Protein 6ONT (pdb70)

Foldseek 3Di:
DFEEEEEAQPVVVQVVLCVVQVVPVYHYDYHNFLVSVLVCVVVDDGQEYEAEQDGPPAGRLRSLLVCVVVVNQRAYEYEYQPPDPVVQVVSVVSRHPGYAHPVGDSVVVNVVSVVSSVVVD

Sequence (121 aa):
NPKVLVADDDKKIAQFIKTKFEENGIDTTVAFDGKEALFLINTNNYDVIVIDWMMPYLDGISLLKILRKQNINTPVIILSALDSTENKIEGLKSGSDDYLTKPFSIDELIIRVNILYKRTK

B-factor: mean 50.26, std 18.3, range [26.12, 122.3]

Nearest PDB structures (foldseek):
  6ont-assembly1_A-2  TM=1.008E+00  e=5.244E-25  Francisella tularensis subsp. novicida U112
  3nnn-assembly1_B  TM=9.725E-01  e=4.311E-14  Thermotoga maritima
  2pl1-assembly1_A  TM=9.617E-01  e=1.128E-12  Escherichia coli
  1ys6-assembly1_B  TM=9.331E-01  e=1.901E-12  Mycobacterium tuberculosis
  6ifh-assembly1_A  TM=9.213E-01  e=7.851E-11  Paenisporosarcina sp. TG-14

Secondary structure (DSSP, 8-state):
--EEEEE-S-HHHHHHHHHHHHHTT-EEEEESSHHHHHHHHHHS--SEEEEES--SSS-HHHHHHHHHHTT----EEEEES--SHHHHHHHHHTT-SEEEESSPPHHHHHHHHHHHHHHT-

Structure (mmCIF, N/CA/C/O backbone):
data_6ONT
#
_entry.id   6ONT
#
_cell.length_a   128.726
_cell.length_b   128.726
_cell.length_c   128.726
_cell.angle_alpha   90.00
_cell.angle_beta   90.00
_cell.angle_gamma   90.00
#
_symmetry.space_group_name_H-M   'I 41 3 2'
#
loop_
_entity.id
_entity.type
_entity.pdbx_description
1 polymer 'Two-component response regulator 1452 receiver'
2 non-polymer 'CALCIUM ION'
3 non-polymer 'SODIUM ION'
4 non-polymer 'CHLORIDE ION'
5 water water
#
loop_
_atom_site.group_PDB
_atom_site.id
_atom_site.type_symbol
_atom_site.label_atom_id
_atom_site.label_alt_id
_atom_site.label_comp_id
_atom_site.label_asym_id
_atom_site.label_entity_id
_atom_site.label_seq_id
_atom_site.pdbx_PDB_ins_code
_atom_site.Cartn_x
_atom_site.Cartn_y
_atom_site.Cartn_z
_atom_site.occupancy
_atom_site.B_iso_or_equiv
_atom_site.auth_seq_id
_atom_site.auth_comp_id
_atom_site.auth_asym_id
_atom_site.auth_atom_id
_atom_site.pdbx_PDB_model_num
ATOM 1 N N . ASN A 1 7 ? -1.360 -12.437 -7.516 1.00 66.33 4 ASN A N 1
ATOM 2 C CA . ASN A 1 7 ? -0.108 -11.752 -7.202 1.00 60.04 4 ASN A CA 1
ATOM 3 C C . ASN A 1 7 ? 1.024 -12.740 -6.953 1.00 49.05 4 ASN A C 1
ATOM 4 O O . ASN A 1 7 ? 0.830 -13.733 -6.253 1.00 52.83 4 ASN A O 1
ATOM 15 N N . PRO A 1 8 ? 2.207 -12.476 -7.514 1.00 53.50 5 PRO A N 1
ATOM 16 C CA . PRO A 1 8 ? 3.388 -13.241 -7.095 1.00 50.89 5 PRO A CA 1
ATOM 17 C C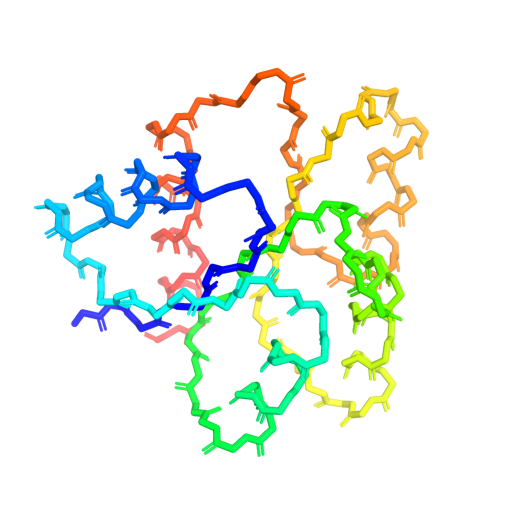 . PRO A 1 8 ? 3.630 -13.058 -5.601 1.00 47.91 5 PRO A C 1
ATOM 18 O O . PRO A 1 8 ? 3.436 -11.971 -5.054 1.00 50.63 5 PRO A O 1
ATOM 29 N N . LYS A 1 9 ? 4.044 -14.142 -4.941 1.00 40.51 6 LYS A N 1
ATOM 30 C CA . LYS A 1 9 ? 4.397 -14.126 -3.525 1.00 46.11 6 LYS A CA 1
ATOM 31 C C . LYS A 1 9 ? 5.909 -14.277 -3.409 1.00 52.05 6 LYS A C 1
ATOM 32 O O . LYS A 1 9 ? 6.472 -15.287 -3.850 1.00 40.38 6 LYS A O 1
ATOM 51 N N . VAL A 1 10 ? 6.560 -13.287 -2.806 1.00 36.53 7 VAL A N 1
ATOM 52 C CA . VAL A 1 10 ? 8.011 -13.187 -2.839 1.00 34.55 7 VAL A CA 1
ATOM 53 C C . VAL A 1 10 ? 8.550 -12.946 -1.439 1.00 40.38 7 VAL A C 1
ATOM 54 O O . VAL A 1 10 ? 7.966 -12.197 -0.646 1.00 38.51 7 VAL A O 1
ATOM 67 N N . LEU A 1 11 ? 9.687 -13.572 -1.155 1.00 32.13 8 LEU A N 1
ATOM 68 C CA . LEU A 1 11 ? 10.470 -13.313 0.040 1.00 30.54 8 LEU A CA 1
ATOM 69 C C . LEU A 1 11 ? 11.698 -12.492 -0.331 1.00 34.76 8 LEU A C 1
ATOM 70 O O . LEU A 1 11 ? 12.375 -12.778 -1.320 1.00 33.41 8 LEU A O 1
ATOM 86 N N . VAL A 1 12 ? 11.965 -11.460 0.457 1.00 31.96 9 VAL A N 1
ATOM 87 C CA . VAL A 1 12 ? 13.127 -10.597 0.288 1.00 30.78 9 VAL A CA 1
ATOM 88 C C . VAL A 1 12 ? 13.944 -10.685 1.564 1.00 30.77 9 VAL A C 1
ATOM 89 O O . VAL A 1 12 ? 13.451 -10.342 2.644 1.00 34.71 9 VAL A O 1
ATOM 102 N N . ALA A 1 13 ? 15.187 -11.145 1.446 1.00 31.56 10 ALA A N 1
ATOM 103 C CA . ALA A 1 13 ? 16.076 -11.284 2.596 1.00 31.74 10 ALA A CA 1
ATOM 104 C C . ALA A 1 13 ? 17.237 -10.303 2.477 1.00 31.66 10 ALA A C 1
ATOM 105 O O . ALA A 1 13 ? 18.075 -10.431 1.580 1.00 33.42 10 ALA A O 1
ATOM 112 N N . ASP A 1 14 ? 17.281 -9.325 3.379 1.00 31.03 11 ASP A N 1
ATOM 113 C CA . ASP A 1 14 ? 18.464 -8.495 3.554 1.00 35.81 11 ASP A CA 1
ATOM 114 C C 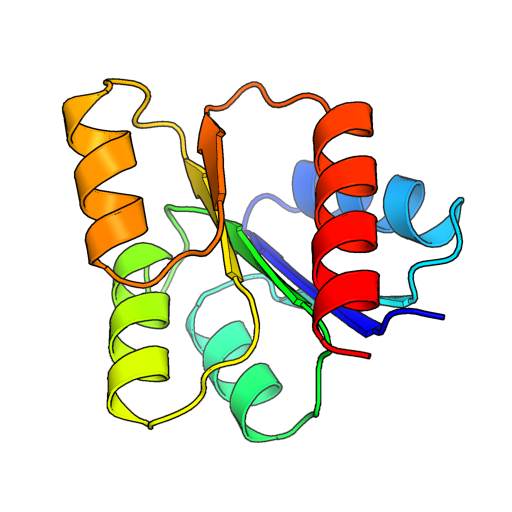. ASP A 1 14 ? 18.467 -7.936 4.969 1.00 41.02 11 ASP A C 1
ATOM 115 O O . ASP A 1 14 ? 17.411 -7.667 5.545 1.00 36.96 11 ASP A O 1
ATOM 124 N N . ASP A 1 15 ? 19.664 -7.734 5.519 1.00 36.69 12 ASP A N 1
ATOM 125 C CA . ASP A 1 15 ? 19.785 -7.147 6.848 1.00 33.95 12 ASP A CA 1
ATOM 126 C C . ASP A 1 15 ? 19.799 -5.621 6.833 1.00 40.29 12 ASP A C 1
ATOM 127 O O . ASP A 1 15 ? 19.697 -5.012 7.901 1.00 44.36 12 ASP A O 1
ATOM 136 N N . ASP A 1 16 ? 19.893 -4.991 5.662 1.00 38.97 13 ASP A N 1
ATOM 137 C CA . ASP A 1 16 ? 19.813 -3.536 5.542 1.00 36.01 13 ASP A CA 1
ATOM 138 C C . ASP A 1 16 ? 18.339 -3.151 5.510 1.00 41.51 13 ASP A C 1
ATOM 139 O O . ASP A 1 16 ? 17.664 -3.321 4.495 1.00 39.20 13 ASP A O 1
ATOM 148 N N . LYS A 1 17 ? 17.831 -2.635 6.631 1.00 43.08 14 LYS A N 1
ATOM 149 C CA . LYS A 1 17 ? 16.393 -2.426 6.761 1.00 44.80 14 LYS A CA 1
ATOM 150 C C . LYS A 1 17 ? 15.877 -1.356 5.804 1.00 46.99 14 LYS A C 1
ATOM 151 O O . LYS A 1 17 ? 14.740 -1.453 5.326 1.00 47.05 14 LYS A O 1
ATOM 170 N N . LYS A 1 18 ? 16.686 -0.338 5.505 1.00 42.89 15 LYS A N 1
ATOM 171 C CA . LYS A 1 18 ? 16.256 0.682 4.554 1.00 45.27 15 LYS A CA 1
ATOM 172 C C . LYS A 1 18 ? 16.070 0.082 3.163 1.00 45.49 15 LYS A C 1
ATOM 173 O O . LYS A 1 18 ? 15.050 0.313 2.502 1.00 47.20 15 LYS A O 1
ATOM 192 N N . ILE A 1 19 ? 17.051 -0.702 2.706 1.00 40.43 16 ILE A N 1
ATOM 193 C CA . ILE A 1 19 ? 16.960 -1.321 1.387 1.00 39.67 16 ILE A CA 1
ATOM 194 C C . ILE A 1 19 ? 15.804 -2.315 1.342 1.00 39.17 16 ILE A C 1
ATOM 195 O O . ILE A 1 19 ? 15.052 -2.370 0.360 1.00 39.34 16 ILE A O 1
ATOM 211 N N . ALA A 1 20 ? 15.660 -3.132 2.391 1.00 37.63 17 ALA A N 1
ATOM 212 C CA . ALA A 1 20 ? 14.562 -4.093 2.448 1.00 36.88 17 ALA A CA 1
ATOM 213 C C . ALA A 1 20 ? 13.209 -3.392 2.370 1.00 38.21 17 ALA A C 1
ATOM 214 O O . ALA A 1 20 ? 12.321 -3.824 1.622 1.00 40.19 17 ALA A O 1
ATOM 221 N N . GLN A 1 21 ? 13.036 -2.301 3.126 1.00 41.68 18 GLN A N 1
ATOM 222 C CA . GLN A 1 21 ? 11.783 -1.548 3.093 1.00 46.89 18 GLN A CA 1
ATOM 223 C C . GLN A 1 21 ? 11.542 -0.919 1.724 1.00 58.56 18 GLN A C 1
ATOM 224 O O . GLN A 1 21 ? 10.409 -0.909 1.231 1.00 53.28 18 GLN A O 1
ATOM 238 N N . PHE A 1 22 ? 12.592 -0.363 1.110 1.00 47.01 19 PHE A N 1
ATOM 239 C CA . PHE A 1 22 ? 12.481 0.195 -0.236 1.00 44.15 19 PHE A CA 1
ATOM 240 C C . PHE A 1 22 ? 11.998 -0.859 -1.229 1.00 39.44 19 PHE A C 1
ATOM 241 O O . PHE A 1 22 ? 11.051 -0.624 -1.999 1.00 43.94 19 PHE A O 1
ATOM 258 N N . ILE A 1 23 ? 12.640 -2.030 -1.223 1.00 40.05 20 ILE A N 1
ATOM 259 C CA . ILE A 1 23 ? 12.245 -3.105 -2.128 1.00 42.78 20 ILE A CA 1
ATOM 260 C C . ILE A 1 23 ? 10.796 -3.502 -1.877 1.00 40.89 20 ILE A C 1
ATOM 261 O O . ILE A 1 23 ? 10.018 -3.681 -2.818 1.00 38.11 20 ILE A O 1
ATOM 277 N N . LYS A 1 24 ? 10.420 -3.676 -0.604 1.00 37.16 21 LYS A N 1
ATOM 278 C CA . LYS A 1 24 ? 9.048 -4.066 -0.286 1.00 45.32 21 LYS A CA 1
ATOM 279 C C . LYS A 1 24 ? 8.047 -3.033 -0.795 1.00 45.31 21 LYS A C 1
ATOM 280 O O . LYS A 1 24 ? 7.018 -3.390 -1.387 1.00 42.75 21 LYS A O 1
ATOM 299 N N . THR A 1 25 ? 8.327 -1.747 -0.571 1.00 48.85 22 THR A N 1
ATOM 300 C CA . THR A 1 25 ? 7.425 -0.699 -1.032 1.00 55.15 22 THR A CA 1
ATOM 301 C C . THR A 1 25 ? 7.250 -0.757 -2.546 1.00 47.71 22 THR A C 1
ATOM 302 O O . THR A 1 25 ? 6.123 -0.729 -3.055 1.00 46.94 22 THR A O 1
ATOM 313 N N . LYS A 1 26 ? 8.360 -0.859 -3.285 1.00 44.69 23 LYS A N 1
ATOM 314 C CA . LYS A 1 26 ? 8.256 -0.856 -4.743 1.00 49.29 23 LYS A CA 1
ATOM 315 C C . LYS A 1 26 ? 7.584 -2.129 -5.254 1.00 41.90 23 LYS A C 1
ATOM 316 O O . LYS A 1 26 ? 6.810 -2.081 -6.221 1.00 42.51 23 LYS A O 1
ATOM 335 N N . PHE A 1 27 ? 7.854 -3.273 -4.612 1.00 43.19 24 PHE A N 1
ATOM 336 C CA . PHE A 1 27 ? 7.224 -4.523 -5.025 1.00 49.16 24 PHE A CA 1
ATOM 337 C C . PHE A 1 27 ? 5.712 -4.468 -4.828 1.00 52.01 24 PHE A C 1
ATOM 338 O O . PHE A 1 27 ? 4.948 -4.899 -5.701 1.00 49.59 24 PHE A O 1
ATOM 355 N N . GLU A 1 28 ? 5.261 -3.970 -3.669 1.00 51.16 25 GLU A N 1
ATOM 356 C CA . GLU A 1 28 ? 3.828 -3.929 -3.382 1.00 50.22 25 GLU A CA 1
ATOM 357 C C . GLU A 1 28 ? 3.120 -2.828 -4.162 1.00 44.96 25 GLU A C 1
ATOM 358 O O . GLU A 1 28 ? 1.924 -2.953 -4.446 1.00 56.37 25 GLU A O 1
ATOM 370 N N . GLU A 1 29 ? 3.830 -1.760 -4.531 1.00 68.17 26 GLU A N 1
ATOM 371 C CA . GLU A 1 29 ? 3.290 -0.823 -5.512 1.00 61.24 26 GLU A CA 1
ATOM 372 C C . GLU A 1 29 ? 2.866 -1.560 -6.776 1.00 76.63 26 GLU A C 1
ATOM 373 O O . GLU A 1 29 ? 1.769 -1.345 -7.306 1.00 61.80 26 GLU A O 1
ATOM 385 N N . ASN A 1 30 ? 3.746 -2.415 -7.284 1.00 59.21 27 ASN A N 1
ATOM 386 C CA . ASN A 1 30 ? 3.411 -3.375 -8.325 1.00 55.07 27 ASN A CA 1
ATOM 387 C C . ASN A 1 30 ? 2.654 -4.519 -7.656 1.00 54.86 27 ASN A C 1
ATOM 388 O O . ASN A 1 30 ? 2.302 -4.444 -6.476 1.00 72.80 27 ASN A O 1
ATOM 399 N N . GLY A 1 31 ? 2.370 -5.584 -8.391 1.00 62.62 28 GLY A N 1
ATOM 400 C CA . GLY A 1 31 ? 1.457 -6.583 -7.875 1.00 73.93 28 GLY A CA 1
ATOM 401 C C . GLY A 1 31 ? 2.111 -7.708 -7.104 1.00 53.72 28 GLY A C 1
ATOM 402 O O . GLY A 1 31 ? 1.667 -8.855 -7.192 1.00 61.12 28 GLY A O 1
ATOM 406 N N . ILE A 1 32 ? 3.127 -7.395 -6.306 1.00 46.30 29 ILE A N 1
ATOM 407 C CA . ILE A 1 32 ? 3.998 -8.407 -5.720 1.00 42.46 29 ILE A CA 1
ATOM 408 C C . ILE A 1 32 ? 3.841 -8.388 -4.202 1.00 49.89 29 ILE A C 1
ATOM 409 O O . ILE A 1 32 ? 4.294 -7.447 -3.537 1.00 48.88 29 ILE A O 1
ATOM 425 N N . ASP A 1 33 ? 3.227 -9.442 -3.651 1.00 43.46 30 ASP A N 1
ATOM 426 C CA . ASP A 1 33 ? 3.059 -9.588 -2.206 1.00 42.49 30 ASP A CA 1
ATOM 427 C C . ASP A 1 33 ? 4.376 -10.025 -1.577 1.00 41.48 30 ASP A C 1
ATOM 428 O O . ASP A 1 33 ? 4.907 -11.085 -1.928 1.00 42.49 30 ASP A O 1
ATOM 437 N N . THR A 1 34 ? 4.879 -9.246 -0.623 1.00 41.44 31 THR A N 1
ATOM 438 C CA . THR A 1 34 ? 6.269 -9.354 -0.205 1.00 36.82 31 THR A CA 1
ATOM 439 C C . THR A 1 34 ? 6.406 -9.577 1.295 1.00 42.21 31 THR A C 1
ATOM 440 O O . THR A 1 34 ? 5.805 -8.857 2.099 1.00 47.32 31 THR A O 1
ATOM 451 N N . THR A 1 35 ? 7.222 -10.565 1.653 1.00 38.73 32 THR A N 1
ATOM 452 C CA . THR A 1 35 ? 7.651 -10.817 3.021 1.00 34.78 32 THR A CA 1
ATOM 453 C C . THR A 1 35 ? 9.130 -10.483 3.144 1.00 40.59 32 THR A C 1
ATOM 454 O O . THR A 1 35 ? 9.917 -10.865 2.283 1.00 38.59 32 THR A O 1
ATOM 465 N N . VAL A 1 36 ? 9.519 -9.807 4.221 1.00 35.82 33 VAL A N 1
ATOM 466 C CA . VAL A 1 36 ? 10.919 -9.457 4.447 1.00 31.39 33 VAL A CA 1
ATOM 467 C C . VAL A 1 36 ? 11.475 -10.291 5.595 1.00 43.86 33 VAL A C 1
ATOM 468 O O . VAL A 1 36 ? 10.822 -10.469 6.628 1.00 39.12 33 VAL A O 1
ATOM 481 N N . ALA A 1 37 ? 12.687 -10.807 5.395 1.00 33.33 34 ALA A N 1
ATOM 482 C CA . ALA A 1 37 ? 13.480 -11.478 6.423 1.00 36.88 34 ALA A CA 1
ATOM 483 C C . ALA A 1 37 ? 14.775 -10.697 6.584 1.00 35.26 34 ALA A C 1
ATOM 484 O O . ALA A 1 37 ? 15.399 -10.325 5.587 1.00 39.26 34 ALA A O 1
ATOM 491 N N . PHE A 1 38 ? 15.180 -10.434 7.824 1.00 30.29 36 PHE A N 1
ATOM 492 C CA . PHE A 1 38 ? 16.312 -9.546 8.058 1.00 34.82 36 PHE A CA 1
ATOM 493 C C . PHE A 1 38 ? 17.633 -10.265 8.310 1.00 31.88 36 PHE A C 1
ATOM 494 O O . PHE A 1 38 ? 18.638 -9.598 8.568 1.00 33.50 36 PHE A O 1
ATOM 511 N N . ASP A 1 39 ? 17.669 -11.591 8.229 1.00 32.15 37 ASP A N 1
ATOM 512 C CA . ASP A 1 39 ? 18.940 -12.311 8.230 1.00 29.17 37 ASP A CA 1
ATOM 513 C C . ASP A 1 39 ? 18.707 -13.701 7.653 1.00 31.28 37 ASP A C 1
ATOM 514 O O . ASP A 1 39 ? 17.577 -14.092 7.354 1.00 30.78 37 ASP A O 1
ATOM 523 N N . GLY A 1 40 ? 19.805 -14.435 7.467 1.00 31.95 38 GLY A N 1
ATOM 524 C CA . GLY A 1 40 ? 19.743 -15.729 6.802 1.00 29.69 38 GLY A CA 1
ATOM 525 C C . GLY A 1 40 ? 19.045 -16.815 7.601 1.00 28.97 38 GLY A C 1
ATOM 526 O O . GLY A 1 40 ? 18.456 -17.728 7.010 1.00 32.40 38 GLY A O 1
ATOM 530 N N . LYS A 1 41 ? 19.087 -16.734 8.931 1.00 31.61 39 LYS A N 1
ATOM 531 C CA . LYS A 1 41 ? 18.377 -17.706 9.759 1.00 30.08 39 LYS A CA 1
ATOM 532 C C . LYS A 1 41 ? 16.868 -17.557 9.603 1.00 34.70 39 LYS A C 1
ATOM 533 O O . LYS A 1 41 ? 16.150 -18.545 9.389 1.00 30.78 39 LYS A O 1
ATOM 552 N N . GLU A 1 42 ? 16.364 -16.327 9.725 1.00 32.35 40 GLU A N 1
ATOM 553 C CA . GLU A 1 42 ? 14.939 -16.088 9.522 1.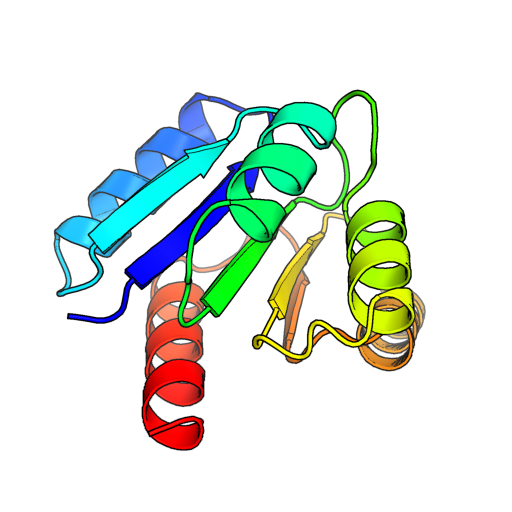00 30.78 40 GLU A CA 1
ATOM 554 C C . GLU A 1 42 ? 14.522 -16.460 8.102 1.00 26.81 40 GLU A C 1
ATOM 555 O O . GLU A 1 42 ? 13.425 -16.991 7.886 1.00 29.43 40 GLU A O 1
ATOM 567 N N . ALA A 1 43 ? 15.385 -16.186 7.119 1.00 30.48 41 ALA A N 1
ATOM 568 C CA . ALA A 1 43 ? 15.069 -16.531 5.736 1.00 31.27 41 ALA A CA 1
ATOM 569 C C . ALA A 1 43 ? 14.942 -18.037 5.565 1.00 26.12 41 ALA A C 1
ATOM 570 O O . ALA A 1 43 ? 14.012 -18.526 4.917 1.00 29.47 41 ALA A O 1
ATOM 577 N N . LEU A 1 44 ? 15.909 -18.786 6.090 1.00 29.42 42 LEU A N 1
ATOM 578 C CA . LEU A 1 44 ? 15.841 -20.241 6.024 1.00 29.23 42 LEU A CA 1
ATOM 579 C C . LEU A 1 44 ? 14.539 -20.751 6.637 1.00 30.47 42 LEU A C 1
ATOM 580 O O . LEU A 1 44 ? 13.827 -21.573 6.040 1.00 33.88 42 LEU A O 1
ATOM 596 N N . PHE A 1 45 ? 14.204 -20.259 7.833 1.00 29.39 43 PHE A N 1
ATOM 597 C CA . PHE A 1 45 ? 12.985 -20.707 8.502 1.00 30.53 43 PHE A CA 1
ATOM 598 C C . PHE A 1 45 ? 11.745 -20.404 7.655 1.00 28.79 43 PHE A C 1
ATOM 599 O O . PHE A 1 45 ? 10.910 -21.288 7.403 1.00 31.57 43 PHE A O 1
ATOM 616 N N . LEU A 1 46 ? 11.620 -19.161 7.187 1.00 28.17 44 LEU A N 1
ATOM 617 C CA . LEU A 1 46 ? 10.452 -18.786 6.393 1.00 33.10 44 LEU A CA 1
ATOM 618 C C . LEU A 1 46 ? 10.358 -19.603 5.108 1.00 33.98 44 LEU A C 1
ATOM 619 O O . LEU A 1 46 ? 9.267 -20.040 4.7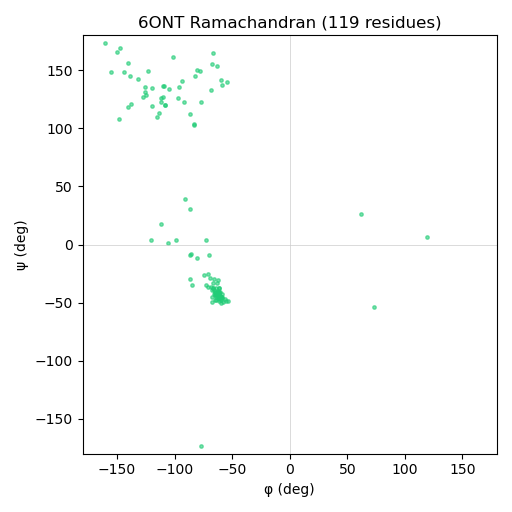24 1.00 32.39 44 LEU A O 1
ATOM 635 N N . ILE A 1 47 ? 11.483 -19.803 4.412 1.00 31.25 45 ILE A N 1
ATOM 636 C CA . ILE A 1 47 ? 11.459 -20.567 3.169 1.00 34.52 45 ILE A CA 1
ATOM 637 C C . ILE A 1 47 ? 11.025 -22.000 3.431 1.00 32.86 45 ILE A C 1
ATOM 638 O O . ILE A 1 47 ? 10.361 -22.620 2.588 1.00 34.34 45 ILE A O 1
ATOM 654 N N . ASN A 1 48 ? 11.379 -22.554 4.590 1.00 30.12 46 ASN A N 1
ATOM 655 C CA . ASN A 1 48 ? 10.987 -23.929 4.863 1.00 34.27 46 ASN A CA 1
ATOM 656 C C . ASN A 1 48 ? 9.591 -24.051 5.453 1.00 47.94 46 ASN A C 1
ATOM 657 O O . ASN A 1 48 ? 9.107 -25.176 5.610 1.00 41.19 46 ASN A O 1
ATOM 668 N N . THR A 1 49 ? 8.940 -22.948 5.808 1.00 35.43 47 THR A N 1
ATOM 669 C CA . THR A 1 49 ? 7.595 -23.043 6.365 1.00 38.63 47 THR A CA 1
ATOM 670 C C . THR A 1 49 ? 6.551 -22.295 5.547 1.00 43.15 47 THR A C 1
ATOM 671 O O . THR A 1 49 ? 5.384 -22.241 5.956 1.00 42.41 47 THR A O 1
ATOM 682 N N . ASN A 1 50 ? 6.932 -21.715 4.412 1.00 35.36 48 ASN A N 1
ATOM 683 C CA . ASN A 1 50 ? 5.998 -21.003 3.555 1.00 40.12 48 ASN A CA 1
ATOM 684 C C . ASN A 1 50 ? 6.328 -21.292 2.098 1.00 45.55 48 ASN A C 1
ATOM 685 O O . ASN A 1 50 ? 7.461 -21.637 1.752 1.00 42.12 48 ASN A O 1
ATOM 696 N N . ASN A 1 51 ? 5.326 -21.139 1.244 1.00 37.40 49 ASN A N 1
ATOM 697 C CA . ASN A 1 51 ? 5.509 -21.265 -0.193 1.00 36.81 49 ASN A CA 1
ATOM 698 C C . ASN A 1 51 ? 5.686 -19.880 -0.799 1.00 51.47 49 ASN A C 1
ATOM 699 O O . ASN A 1 51 ? 4.880 -18.976 -0.554 1.00 50.99 49 ASN A O 1
ATOM 710 N N . TYR A 1 52 ? 6.769 -19.711 -1.545 1.00 43.65 50 TYR A N 1
ATOM 711 C CA . TYR A 1 52 ? 7.060 -18.486 -2.271 1.00 35.74 50 TYR A CA 1
ATOM 712 C C . TYR A 1 52 ? 7.228 -18.821 -3.745 1.00 36.49 50 TYR A C 1
ATOM 713 O O . TYR A 1 52 ? 7.660 -19.923 -4.102 1.00 45.52 50 TYR A O 1
ATOM 731 N N . ASP A 1 53 ? 6.872 -17.860 -4.599 1.00 35.10 51 ASP A N 1
ATOM 732 C CA . ASP A 1 53 ? 7.056 -18.027 -6.032 1.00 38.86 51 ASP A CA 1
ATOM 733 C C . ASP A 1 53 ? 8.459 -17.633 -6.456 1.00 43.68 51 ASP A C 1
ATOM 734 O O . ASP A 1 53 ? 9.022 -18.242 -7.369 1.00 36.13 51 ASP A O 1
ATOM 743 N N . VAL A 1 54 ? 9.028 -16.616 -5.810 1.00 35.28 52 VAL A N 1
ATOM 744 C CA . VAL A 1 54 ? 10.387 -16.168 -6.086 1.00 31.58 52 VAL A CA 1
ATOM 745 C C . VAL A 1 54 ? 11.019 -15.737 -4.770 1.00 29.91 52 VAL A C 1
ATOM 746 O O . VAL A 1 54 ? 10.339 -15.242 -3.871 1.00 33.11 52 VAL A O 1
ATOM 759 N N . ILE A 1 55 ? 12.336 -15.912 -4.670 1.00 29.80 53 ILE A N 1
ATOM 760 C CA . ILE A 1 55 ? 13.096 -15.523 -3.485 1.00 31.94 53 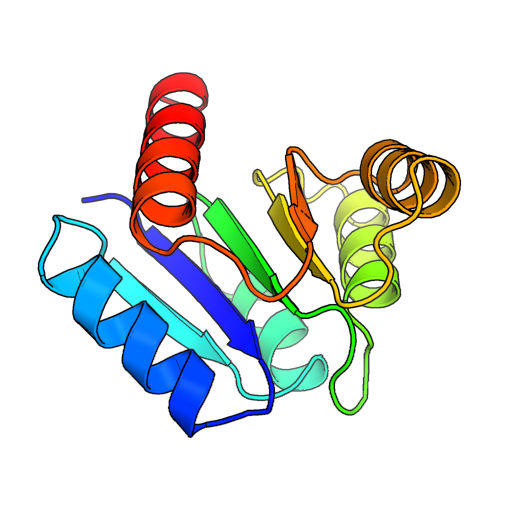ILE A CA 1
ATOM 761 C C . ILE A 1 55 ? 14.220 -14.589 -3.914 1.00 31.48 53 ILE A C 1
ATOM 762 O O . ILE A 1 55 ? 14.984 -14.904 -4.833 1.00 35.11 53 ILE A O 1
ATOM 778 N N . VAL A 1 56 ? 14.313 -13.443 -3.244 1.00 32.12 54 VAL A N 1
ATOM 779 C CA . VAL A 1 56 ? 15.344 -12.445 -3.502 1.00 31.31 54 VAL A CA 1
ATOM 780 C C . VAL A 1 56 ? 16.254 -12.416 -2.292 1.00 35.81 54 VAL A C 1
ATOM 781 O O . VAL A 1 56 ? 15.792 -12.162 -1.177 1.00 30.88 54 VAL A O 1
ATOM 794 N N . ILE A 1 57 ? 17.544 -12.658 -2.505 1.00 27.51 55 ILE A N 1
ATOM 795 C CA . ILE A 1 57 ? 18.483 -12.887 -1.415 1.00 27.28 55 ILE A CA 1
ATOM 796 C C . ILE A 1 57 ? 19.674 -11.949 -1.553 1.00 28.23 55 ILE A C 1
ATOM 797 O O . ILE A 1 57 ? 20.327 -11.916 -2.604 1.00 30.85 55 ILE A O 1
ATOM 813 N N . ASP A 1 58 ? 19.969 -11.208 -0.480 1.00 28.78 56 ASP A N 1
ATOM 814 C CA . ASP A 1 58 ? 21.172 -10.388 -0.433 1.00 29.12 56 ASP A CA 1
ATOM 815 C C . ASP A 1 58 ? 22.397 -11.242 -0.135 1.00 28.97 56 ASP A C 1
ATOM 816 O O . ASP A 1 58 ? 22.325 -12.253 0.567 1.00 30.18 56 ASP A O 1
ATOM 825 N N . TRP A 1 59 ? 23.547 -10.805 -0.665 1.00 28.22 57 TRP A N 1
ATOM 826 C CA . TRP A 1 59 ? 24.742 -11.644 -0.638 1.00 29.80 57 TRP A CA 1
ATOM 827 C C . TRP A 1 59 ? 25.325 -11.778 0.757 1.00 31.40 57 TRP A C 1
ATOM 828 O O . TRP A 1 59 ? 26.001 -12.772 1.044 1.00 30.37 57 TRP A O 1
ATOM 849 N N . MET A 1 60 ? 25.089 -10.808 1.638 1.00 30.17 58 MET A N 1
ATOM 850 C CA . MET A 1 60 ? 25.691 -10.846 2.966 1.00 28.76 58 MET A CA 1
ATOM 851 C C . MET A 1 60 ? 24.690 -10.443 4.036 1.00 33.63 58 MET A C 1
ATOM 852 O O . MET A 1 60 ? 24.183 -9.317 4.036 1.00 34.22 58 MET A O 1
ATOM 866 N N . MET A 1 61 ? 24.455 -11.360 4.971 1.00 34.42 59 MET A N 1
ATOM 867 C CA . MET A 1 61 ? 23.577 -11.129 6.107 1.00 35.18 59 MET A CA 1
ATOM 868 C C . MET A 1 61 ? 24.067 -11.971 7.276 1.00 30.97 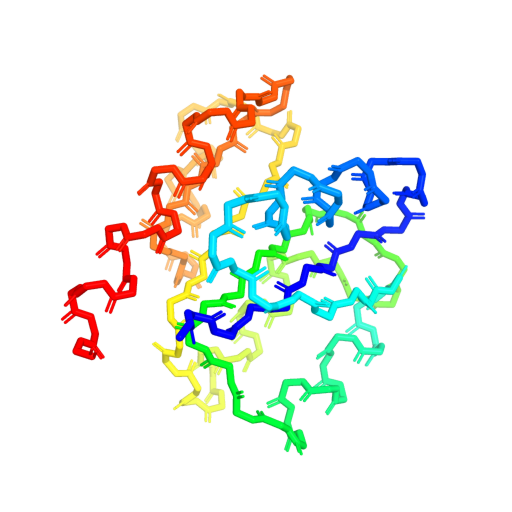59 MET A C 1
ATOM 869 O O . MET A 1 61 ? 24.849 -12.906 7.089 1.00 30.88 59 MET A O 1
ATOM 883 N N . PRO A 1 62 ? 23.583 -11.691 8.487 1.00 32.60 60 PRO A N 1
ATOM 884 C CA . PRO A 1 62 ? 23.971 -12.524 9.637 1.00 32.66 60 PRO A CA 1
ATOM 885 C C . PRO A 1 62 ? 23.504 -13.969 9.498 1.00 30.92 60 PRO A C 1
ATOM 886 O O . PRO A 1 62 ? 22.532 -14.271 8.799 1.00 31.17 60 PRO A O 1
ATOM 897 N N . TYR A 1 63 ? 24.250 -14.862 10.163 1.00 31.35 61 TYR A N 1
ATOM 898 C CA . TYR A 1 63 ? 23.962 -16.286 10.321 1.00 36.38 61 TYR A CA 1
ATOM 899 C C . TYR A 1 63 ? 24.198 -17.081 9.049 1.00 38.63 61 TYR A C 1
ATOM 900 O O . TYR A 1 63 ? 24.918 -18.082 9.075 1.00 35.00 61 TYR A O 1
ATOM 918 N N . LEU A 1 64 ? 23.595 -16.669 7.944 1.00 35.35 62 LEU A N 1
ATOM 919 C CA . LEU A 1 64 ? 23.836 -17.324 6.667 1.00 34.35 62 LEU A CA 1
ATOM 920 C C . LEU A 1 64 ? 23.905 -16.264 5.581 1.00 33.69 62 LEU A C 1
ATOM 921 O O . LEU A 1 64 ? 22.934 -15.530 5.365 1.00 32.82 62 LEU A O 1
ATOM 937 N N . ASP A 1 65 ? 25.063 -16.165 4.929 1.00 30.95 63 ASP A N 1
ATOM 938 C CA . ASP A 1 65 ? 25.184 -15.315 3.755 1.00 29.37 63 ASP A CA 1
ATOM 939 C C . ASP A 1 65 ? 24.329 -15.878 2.617 1.00 35.15 63 ASP A C 1
ATOM 940 O O . ASP A 1 65 ? 23.889 -17.033 2.641 1.00 34.08 63 ASP A O 1
ATOM 949 N N . GLY A 1 66 ? 24.092 -15.039 1.608 1.00 30.06 64 GLY A N 1
ATOM 950 C CA . GLY A 1 66 ? 23.119 -15.386 0.584 1.00 26.80 64 GLY A CA 1
ATOM 951 C C . GLY A 1 66 ? 23.501 -16.608 -0.226 1.00 30.83 64 GLY A C 1
ATOM 952 O O . GLY A 1 66 ? 22.665 -17.476 -0.489 1.00 30.43 64 GLY A O 1
ATOM 956 N N . ILE A 1 67 ? 24.765 -16.700 -0.630 1.00 28.25 65 ILE A N 1
ATOM 957 C CA . ILE A 1 67 ? 25.189 -17.842 -1.433 1.00 27.07 65 ILE A CA 1
ATOM 958 C C . ILE A 1 67 ? 25.121 -19.127 -0.616 1.00 32.97 65 ILE A C 1
ATOM 959 O O . ILE A 1 67 ? 24.759 -20.191 -1.133 1.00 30.99 65 ILE A O 1
ATOM 975 N N . SER A 1 68 ? 25.469 -19.056 0.671 1.00 29.01 66 SER A N 1
ATOM 976 C CA . SER A 1 68 ? 25.404 -20.244 1.517 1.00 31.05 66 SER A CA 1
ATOM 977 C C . SER A 1 68 ? 23.964 -20.707 1.702 1.00 31.26 66 SER A C 1
ATOM 978 O O . SER A 1 68 ? 23.683 -21.916 1.668 1.00 30.42 66 SER A O 1
ATOM 986 N N . LEU A 1 69 ? 23.042 -19.763 1.916 1.00 29.68 67 LEU A N 1
ATOM 987 C CA . LEU A 1 69 ? 21.623 -20.101 1.990 1.00 33.54 67 LEU A CA 1
ATOM 988 C C . LEU A 1 69 ? 21.140 -20.733 0.691 1.00 32.60 67 LEU A C 1
ATOM 989 O O . LEU A 1 69 ? 20.417 -21.734 0.713 1.00 31.74 67 LEU A O 1
ATOM 1005 N N . LEU A 1 70 ? 21.519 -20.157 -0.452 1.00 29.36 68 LEU A N 1
ATOM 1006 C CA . LEU A 1 70 ? 21.118 -20.717 -1.741 1.00 31.36 68 LEU A CA 1
ATOM 1007 C C . LEU A 1 70 ? 21.605 -22.150 -1.895 1.00 31.11 68 LEU A C 1
ATOM 1008 O O . LEU A 1 70 ? 20.868 -23.024 -2.373 1.00 33.01 68 LEU A O 1
ATOM 1024 N N . LYS A 1 71 ? 22.871 -22.399 -1.555 1.00 31.22 69 LYS A N 1
ATOM 1025 C CA . LYS A 1 71 ? 23.414 -23.749 -1.674 1.00 30.14 69 LYS A CA 1
ATOM 1026 C C . LYS A 1 71 ? 22.672 -24.724 -0.766 1.00 34.32 69 LYS A C 1
ATOM 1027 O O . LYS A 1 71 ? 22.400 -25.870 -1.157 1.00 34.40 69 LYS A O 1
ATOM 1046 N N . ILE A 1 72 ? 22.329 -24.287 0.450 1.00 35.82 70 ILE A N 1
ATOM 1047 C CA . ILE A 1 72 ? 21.517 -25.128 1.326 1.00 37.83 70 ILE A CA 1
ATOM 1048 C C . ILE A 1 72 ? 20.172 -25.430 0.675 1.00 36.62 70 ILE A C 1
ATOM 1049 O O . ILE A 1 72 ? 19.696 -26.575 0.691 1.00 40.05 70 ILE A O 1
ATOM 1065 N N . LEU A 1 73 ? 19.539 -24.413 0.090 1.00 36.31 71 LEU A N 1
ATOM 1066 C CA . LEU A 1 73 ? 18.227 -24.610 -0.515 1.00 40.30 71 LEU A CA 1
ATOM 1067 C C . LEU A 1 73 ? 18.299 -25.630 -1.644 1.00 40.73 71 LEU A C 1
ATOM 1068 O O . LEU A 1 73 ? 17.481 -26.554 -1.719 1.00 44.43 71 LEU A O 1
ATOM 1084 N N . ARG A 1 74 ? 19.266 -25.465 -2.552 1.00 34.25 72 ARG A N 1
ATOM 1085 C CA . ARG A 1 74 ? 19.378 -26.390 -3.679 1.00 34.63 72 ARG A CA 1
ATOM 1086 C C . ARG A 1 74 ? 19.753 -27.795 -3.207 1.00 42.03 72 ARG A C 1
ATOM 1087 O O . ARG A 1 74 ? 19.363 -28.785 -3.842 1.00 42.70 72 ARG A O 1
ATOM 1108 N N . LYS A 1 75 ? 20.486 -27.910 -2.095 1.00 40.06 73 LYS A N 1
ATOM 1109 C CA . LYS A 1 75 ? 20.734 -29.232 -1.523 1.00 49.59 73 LYS A CA 1
ATOM 1110 C C . LYS A 1 75 ? 19.438 -29.856 -1.018 1.00 41.05 73 LYS A C 1
ATOM 1111 O O . LYS A 1 75 ? 19.215 -31.064 -1.172 1.00 60.12 73 LYS A O 1
ATOM 1130 N N . GLN A 1 76 ? 18.571 -29.042 -0.408 1.00 47.10 74 GLN A N 1
ATOM 1131 C CA . GLN A 1 76 ? 17.282 -29.494 0.100 1.00 47.97 74 GLN A CA 1
ATOM 1132 C C . GLN A 1 76 ? 16.280 -29.771 -1.009 1.00 57.28 74 GLN A C 1
ATOM 1133 O O . GLN A 1 76 ? 15.121 -30.078 -0.706 1.00 54.54 74 GLN A O 1
ATOM 1147 N N . ASN A 1 77 ? 16.692 -29.654 -2.274 1.00 49.26 75 ASN A N 1
ATOM 1148 C CA . ASN A 1 77 ? 15.807 -29.843 -3.424 1.00 48.84 75 ASN A CA 1
ATOM 1149 C C . ASN A 1 77 ? 14.671 -28.823 -3.430 1.00 49.09 75 ASN A C 1
ATOM 1150 O O . ASN A 1 77 ? 13.590 -29.081 -3.964 1.00 46.15 75 ASN A O 1
ATOM 1161 N N . ILE A 1 78 ? 14.908 -27.663 -2.823 1.00 40.05 76 ILE A N 1
ATOM 1162 C CA . ILE A 1 78 ? 14.031 -26.506 -2.967 1.00 38.10 76 ILE A CA 1
ATOM 1163 C C . ILE A 1 78 ? 14.495 -25.760 -4.212 1.00 40.93 76 ILE A C 1
ATOM 1164 O O . ILE A 1 78 ? 15.603 -25.217 -4.237 1.00 40.94 76 ILE A O 1
ATOM 1180 N N . ASN A 1 79 ? 13.663 -25.755 -5.257 1.00 43.08 77 ASN A N 1
ATOM 1181 C CA . ASN A 1 79 ? 14.055 -25.263 -6.574 1.00 42.21 77 ASN A CA 1
ATOM 1182 C C . ASN A 1 79 ? 13.331 -23.972 -6.952 1.00 33.36 77 ASN A C 1
ATOM 1183 O O . ASN A 1 79 ? 13.293 -23.604 -8.133 1.00 39.71 77 ASN A O 1
ATOM 1194 N N . THR A 1 80 ? 12.759 -23.289 -5.968 1.00 40.36 78 THR A N 1
ATOM 1195 C CA . THR A 1 80 ? 12.123 -22.001 -6.199 1.00 35.13 78 THR A CA 1
ATOM 1196 C C . THR A 1 80 ? 13.093 -21.050 -6.878 1.00 35.58 78 THR A C 1
ATOM 1197 O O . THR A 1 80 ? 14.285 -21.022 -6.527 1.00 36.95 78 THR A O 1
ATOM 1208 N N . PRO A 1 81 ? 12.649 -20.250 -7.847 1.00 34.64 79 PRO A N 1
ATOM 1209 C CA . PRO A 1 81 ? 13.557 -19.296 -8.487 1.00 34.32 79 PRO A CA 1
ATOM 1210 C C . PRO A 1 81 ? 14.150 -18.333 -7.472 1.00 36.06 79 PRO A C 1
ATOM 1211 O O . PRO A 1 81 ? 13.450 -17.806 -6.606 1.00 35.75 79 PRO A O 1
ATOM 1222 N N . VAL A 1 82 ? 15.447 -18.076 -7.608 1.00 33.44 80 VAL A N 1
ATOM 1223 C CA . VAL A 1 82 ? 16.179 -17.214 -6.685 1.00 28.86 80 VAL A CA 1
ATOM 1224 C C . VAL A 1 82 ? 16.881 -16.116 -7.471 1.00 33.80 80 VAL A C 1
ATOM 1225 O O . VAL A 1 82 ? 17.509 -16.388 -8.501 1.00 34.03 80 VAL A O 1
ATOM 1238 N N . ILE A 1 83 ? 16.785 -14.883 -6.973 1.00 29.35 81 ILE A N 1
ATOM 1239 C CA . ILE A 1 83 ? 17.574 -13.761 -7.465 1.00 33.22 81 ILE A CA 1
ATOM 1240 C C . ILE A 1 83 ? 18.555 -13.368 -6.371 1.00 30.93 81 ILE A C 1
ATOM 1241 O O . ILE A 1 83 ? 18.146 -13.101 -5.233 1.00 30.15 81 ILE A O 1
ATOM 1257 N N . ILE A 1 84 ? 19.839 -13.315 -6.708 1.00 27.16 82 ILE A N 1
ATOM 1258 C CA . ILE A 1 84 ? 20.859 -12.853 -5.775 1.00 27.85 82 ILE A CA 1
ATOM 1259 C C . ILE A 1 84 ? 21.138 -11.379 -6.040 1.00 31.29 82 ILE A C 1
ATOM 1260 O O . ILE A 1 84 ? 21.266 -10.952 -7.194 1.00 34.33 82 ILE A O 1
ATOM 1276 N N . LEU A 1 85 ? 21.218 -10.597 -4.967 1.00 29.08 83 LEU A N 1
ATOM 1277 C CA . LEU A 1 85 ? 21.685 -9.216 -5.023 1.00 26.97 83 LEU A CA 1
ATOM 1278 C C . LEU A 1 85 ? 23.063 -9.175 -4.381 1.00 31.53 83 LEU A C 1
ATOM 1279 O O . LEU A 1 85 ? 23.204 -9.524 -3.205 1.00 31.57 83 LEU A O 1
ATOM 1295 N N . SER A 1 86 ? 24.076 -8.757 -5.132 1.00 32.21 84 SER A N 1
ATOM 1296 C CA . SER A 1 86 ? 25.434 -8.878 -4.617 1.00 31.51 84 SER A CA 1
ATOM 1297 C C . SER A 1 86 ? 26.290 -7.663 -4.929 1.00 35.44 84 SER A C 1
ATOM 1298 O O . SER A 1 86 ? 26.178 -7.063 -6.002 1.00 34.62 84 SER A O 1
ATOM 1306 N N . ALA A 1 87 ? 27.180 -7.333 -3.986 1.00 34.36 85 ALA A N 1
ATOM 1307 C CA . ALA A 1 87 ? 28.206 -6.321 -4.195 1.00 36.62 85 ALA A CA 1
ATOM 1308 C C . ALA A 1 87 ? 29.398 -6.856 -4.971 1.00 43.54 85 ALA A C 1
ATOM 1309 O O . ALA A 1 87 ? 30.238 -6.067 -5.409 1.00 39.58 85 ALA A O 1
ATOM 1316 N N . LEU A 1 88 ? 29.492 -8.171 -5.146 1.00 32.15 86 LEU A N 1
ATOM 1317 C CA . LEU A 1 88 ? 30.570 -8.778 -5.924 1.00 31.63 86 LEU A CA 1
ATOM 1318 C C . LEU A 1 88 ? 30.178 -8.716 -7.395 1.00 34.22 86 LEU A C 1
ATOM 1319 O O . LEU A 1 88 ? 29.359 -9.510 -7.869 1.00 37.29 86 LEU A O 1
ATOM 1335 N N . ASP A 1 89 ? 30.770 -7.781 -8.132 1.00 35.00 87 ASP A N 1
ATOM 1336 C CA . ASP A 1 89 ? 30.246 -7.428 -9.446 1.00 37.17 87 ASP A CA 1
ATOM 1337 C C . ASP A 1 89 ? 31.080 -7.949 -10.609 1.00 44.97 87 ASP A C 1
ATOM 1338 O O . ASP A 1 89 ? 30.727 -7.688 -11.764 1.00 39.76 87 ASP A O 1
ATOM 1347 N N . SER A 1 90 ? 32.158 -8.684 -10.353 1.00 35.13 88 SER A N 1
ATOM 1348 C CA . SER A 1 90 ? 32.920 -9.244 -11.460 1.00 32.93 88 SER A CA 1
ATOM 1349 C C . SER A 1 90 ? 32.086 -10.305 -12.178 1.00 31.85 88 SER A C 1
ATOM 1350 O O . SER A 1 90 ? 31.172 -10.911 -11.609 1.00 34.15 88 SER A O 1
ATOM 1358 N N . THR A 1 91 ? 32.409 -10.530 -13.455 1.00 34.47 89 THR A N 1
ATOM 1359 C CA . THR A 1 91 ? 31.740 -11.590 -14.203 1.00 37.04 89 THR A CA 1
ATOM 1360 C C . THR A 1 91 ? 31.997 -12.947 -13.565 1.00 35.62 89 THR A C 1
ATOM 1361 O O . THR A 1 91 ? 31.112 -13.807 -13.542 1.00 34.41 89 THR A O 1
ATOM 1372 N N . GLU A 1 92 ? 33.210 -13.159 -13.046 1.00 34.81 90 GLU A N 1
ATOM 1373 C CA . GLU A 1 92 ? 33.526 -14.414 -12.368 1.00 34.28 90 GLU A CA 1
ATOM 1374 C C . GLU A 1 92 ? 32.595 -14.653 -11.183 1.00 35.36 90 GLU A C 1
ATOM 1375 O O . GLU A 1 92 ? 32.111 -15.772 -10.976 1.00 32.04 90 GLU A O 1
ATOM 1387 N N . ASN A 1 93 ? 32.317 -13.614 -10.395 1.00 31.58 91 ASN A N 1
ATOM 1388 C CA . ASN A 1 93 ? 31.458 -13.795 -9.225 1.00 34.11 91 ASN A CA 1
ATOM 1389 C C . ASN A 1 93 ? 30.001 -13.984 -9.632 1.00 31.59 91 ASN A C 1
ATOM 1390 O O . ASN A 1 93 ? 29.263 -14.743 -8.989 1.00 29.95 91 ASN A O 1
ATOM 1401 N N . LYS A 1 94 ? 29.568 -13.303 -10.696 1.00 28.55 92 LYS A N 1
ATOM 1402 C CA . LYS A 1 94 ? 28.242 -13.544 -11.261 1.00 26.94 92 LYS A CA 1
ATOM 1403 C C . LYS A 1 94 ? 28.101 -14.997 -11.705 1.00 28.07 92 LYS A C 1
ATOM 1404 O O . LYS A 1 94 ? 27.088 -15.653 -11.426 1.00 30.90 92 LYS A O 1
ATOM 1423 N N . ILE A 1 95 ? 29.123 -15.520 -12.388 1.00 32.50 93 ILE A N 1
ATOM 1424 C CA . ILE A 1 95 ? 29.093 -16.910 -12.833 1.00 30.11 93 ILE A CA 1
ATOM 1425 C C . ILE A 1 95 ? 29.033 -17.850 -11.636 1.00 33.65 93 ILE A C 1
ATOM 1426 O O . ILE A 1 95 ? 28.299 -18.845 -11.650 1.00 33.72 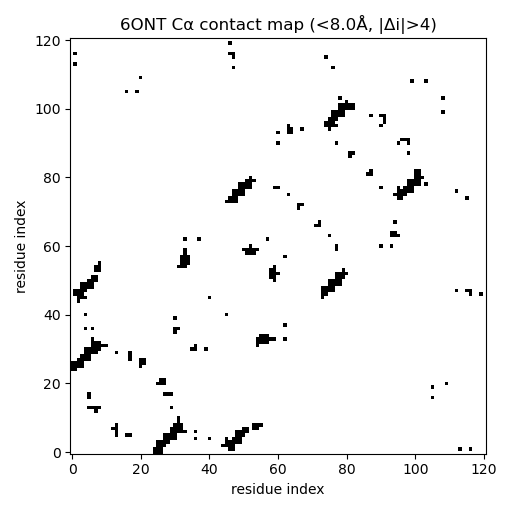93 ILE A O 1
ATOM 1442 N N . GLU A 1 96 ? 29.804 -17.558 -10.584 1.00 32.60 94 GLU A N 1
ATOM 1443 C CA . GLU A 1 96 ? 29.764 -18.406 -9.395 1.00 34.68 94 GLU A CA 1
ATOM 1444 C C . GLU A 1 96 ? 28.375 -18.402 -8.768 1.00 32.64 94 GLU A C 1
ATOM 1445 O O . GLU A 1 96 ? 27.875 -19.446 -8.336 1.00 30.43 94 GLU A O 1
ATOM 1457 N N . GLY A 1 97 ? 27.731 -17.233 -8.715 1.00 29.17 95 GLY A N 1
ATOM 1458 C CA . GLY A 1 97 ? 26.382 -17.164 -8.174 1.00 30.03 95 GLY A CA 1
ATOM 1459 C C . GLY A 1 97 ? 25.385 -17.957 -8.997 1.00 31.84 95 GLY A C 1
ATOM 1460 O O . GLY A 1 97 ? 24.507 -18.634 -8.449 1.00 31.42 95 GLY A O 1
ATOM 1464 N N . LEU A 1 98 ? 25.503 -17.890 -10.320 1.00 30.43 96 LEU A N 1
ATOM 1465 C CA . LEU A 1 98 ? 24.602 -18.656 -11.178 1.00 32.47 96 LEU A CA 1
ATOM 1466 C C . LEU A 1 98 ? 24.848 -20.154 -11.038 1.00 38.71 96 LEU A C 1
ATOM 1467 O O . LEU A 1 98 ? 23.898 -20.935 -10.922 1.00 36.91 96 LEU A O 1
ATOM 1483 N N . LYS A 1 99 ? 26.114 -20.575 -11.041 1.00 34.63 97 LYS A N 1
ATOM 1484 C CA . LYS A 1 99 ? 26.430 -21.987 -10.856 1.00 32.98 97 LYS A CA 1
ATOM 1485 C C . LYS A 1 99 ? 25.967 -22.492 -9.495 1.00 37.75 97 LYS A C 1
ATOM 1486 O O . LYS A 1 99 ? 25.635 -23.676 -9.353 1.00 42.89 97 LYS A O 1
ATOM 1505 N N . SER A 1 100 ? 25.949 -21.620 -8.483 1.00 33.38 98 SER A N 1
ATOM 1506 C CA . SER A 1 100 ? 25.468 -21.997 -7.157 1.00 39.63 98 SER A CA 1
ATOM 1507 C C . SER A 1 100 ? 23.963 -22.221 -7.125 1.00 46.19 98 SER A C 1
ATOM 1508 O O . SER A 1 100 ? 23.448 -22.704 -6.111 1.00 38.38 98 SER A O 1
ATOM 1516 N N . GLY A 1 101 ? 23.249 -21.884 -8.192 1.00 37.01 99 GLY A N 1
ATOM 1517 C CA . GLY A 1 101 ? 21.847 -22.230 -8.277 1.00 39.65 99 GLY A CA 1
ATOM 1518 C C . GLY A 1 101 ? 20.889 -21.066 -8.398 1.00 39.58 99 GLY A C 1
ATOM 1519 O O . GLY A 1 101 ? 19.673 -21.264 -8.372 1.00 38.74 99 GLY A O 1
ATOM 1523 N N . SER A 1 102 ? 21.404 -19.851 -8.549 1.00 32.74 100 SER A N 1
ATOM 1524 C CA . SER A 1 102 ? 20.528 -18.701 -8.712 1.00 30.96 100 SER A CA 1
ATOM 1525 C C . SER A 1 102 ? 20.046 -18.594 -10.156 1.00 33.50 100 SER A C 1
ATOM 1526 O O . SER A 1 102 ? 20.722 -19.020 -11.098 1.00 36.64 100 SER A O 1
ATOM 1534 N N . ASP A 1 103 ? 18.846 -18.038 -10.319 1.00 34.94 101 ASP A N 1
ATOM 1535 C CA . ASP A 1 103 ? 18.287 -17.798 -11.645 1.00 31.87 101 ASP A CA 1
ATOM 1536 C C . ASP A 1 103 ? 18.717 -16.461 -12.218 1.00 40.96 101 ASP A C 1
ATOM 1537 O O . ASP A 1 103 ? 18.831 -16.323 -13.444 1.00 44.52 101 ASP A O 1
ATOM 1546 N N . ASP A 1 104 ? 18.969 -15.482 -11.360 1.00 34.13 102 ASP A N 1
ATOM 1547 C CA . ASP A 1 104 ? 19.627 -14.275 -11.807 1.00 32.24 102 ASP A CA 1
ATOM 1548 C C . ASP A 1 104 ? 20.483 -13.714 -10.683 1.00 31.69 102 ASP A C 1
ATOM 1549 O O . ASP A 1 104 ? 20.391 -14.134 -9.528 1.00 33.48 102 ASP A O 1
ATOM 1558 N N . TYR A 1 105 ? 21.306 -12.736 -11.054 1.00 32.39 103 TYR A N 1
ATOM 1559 C CA . TYR A 1 105 ? 22.389 -12.227 -10.218 1.00 29.49 103 TYR A CA 1
ATOM 1560 C C . TYR A 1 105 ? 22.506 -10.753 -10.585 1.00 34.42 103 TYR A C 1
ATOM 1561 O O . TYR A 1 105 ? 22.890 -10.424 -11.713 1.00 35.85 103 TYR A O 1
ATOM 1579 N N . LEU A 1 106 ? 22.083 -9.873 -9.681 1.00 30.72 104 LEU A N 1
ATOM 1580 C CA . LEU A 1 106 ? 22.095 -8.435 -9.922 1.00 31.64 104 LEU A CA 1
ATOM 1581 C C . LEU A 1 106 ? 23.162 -7.806 -9.042 1.00 36.54 104 LEU A C 1
ATOM 1582 O O . LEU A 1 106 ? 23.180 -8.026 -7.828 1.00 34.23 104 LEU A O 1
ATOM 1598 N N . THR A 1 107 ? 24.059 -7.043 -9.662 1.00 33.08 105 THR A N 1
ATOM 1599 C CA . THR A 1 107 ? 25.115 -6.344 -8.946 1.00 33.54 105 THR A CA 1
ATOM 1600 C C . THR A 1 107 ? 24.577 -5.042 -8.374 1.00 46.42 105 THR A C 1
ATOM 1601 O O . THR A 1 107 ? 23.727 -4.373 -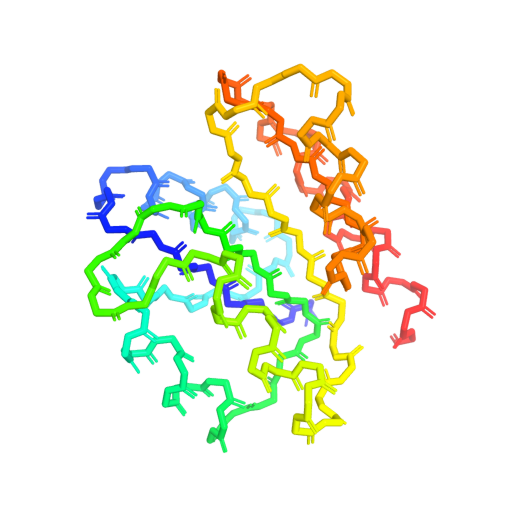8.972 1.00 42.39 105 THR A O 1
ATOM 1612 N N . LYS A 1 108 ? 25.087 -4.689 -7.202 1.00 40.06 106 LYS A N 1
ATOM 1613 C CA . LYS A 1 108 ? 24.690 -3.471 -6.509 1.00 41.49 106 LYS A CA 1
ATOM 1614 C C . LYS A 1 108 ? 25.647 -2.332 -6.858 1.00 52.34 106 LYS A C 1
ATOM 1615 O O . LYS A 1 108 ? 26.855 -2.556 -6.978 1.00 61.49 106 LYS A O 1
ATOM 1634 N N . PRO A 1 109 ? 25.148 -1.094 -7.051 1.00 61.04 107 PRO A N 1
ATOM 1635 C CA . PRO A 1 109 ? 23.738 -0.680 -6.955 1.00 60.10 107 PRO A CA 1
ATOM 1636 C C . PRO A 1 109 ? 22.879 -1.277 -8.068 1.00 51.30 107 PRO A C 1
ATOM 1637 O O . PRO A 1 109 ? 23.280 -1.247 -9.232 1.00 52.31 107 PRO A O 1
ATOM 1648 N N . PHE A 1 110 ? 21.723 -1.829 -7.711 1.00 45.21 108 PHE A N 1
ATOM 1649 C CA . PHE A 1 110 ? 20.843 -2.466 -8.681 1.00 46.07 108 PHE A CA 1
ATOM 1650 C C . PHE A 1 110 ? 19.694 -1.535 -9.050 1.00 48.13 108 PHE A C 1
ATOM 1651 O O . PHE A 1 110 ? 19.391 -0.570 -8.343 1.00 46.16 108 PHE A O 1
ATOM 1668 N N . SER A 1 111 ? 19.056 -1.838 -10.180 1.00 45.65 109 SER A N 1
ATOM 1669 C CA . SER A 1 111 ? 17.889 -1.095 -10.636 1.00 41.98 109 SER A CA 1
ATOM 1670 C C . SER A 1 111 ? 16.639 -1.779 -10.097 1.00 41.11 109 SER A C 1
ATOM 1671 O O . SER A 1 111 ? 16.425 -2.973 -10.338 1.00 37.61 109 SER A O 1
ATOM 1679 N N . ILE A 1 112 ? 15.822 -1.028 -9.356 1.00 45.33 110 ILE A N 1
ATOM 1680 C CA . ILE A 1 112 ? 14.588 -1.598 -8.827 1.00 43.88 110 ILE A CA 1
ATOM 1681 C C . ILE A 1 112 ? 13.658 -1.985 -9.971 1.00 36.28 110 ILE A C 1
ATOM 1682 O O . ILE A 1 112 ? 12.969 -3.010 -9.910 1.00 42.26 110 ILE A O 1
ATOM 1698 N N . ASP A 1 113 ? 13.635 -1.180 -11.038 1.00 37.20 111 ASP A N 1
ATOM 1699 C CA . ASP A 1 113 ? 12.800 -1.497 -12.194 1.00 44.99 111 ASP A CA 1
ATOM 1700 C C . ASP A 1 113 ? 13.213 -2.827 -12.821 1.00 50.92 111 ASP A C 1
ATOM 1701 O O . ASP A 1 113 ? 12.364 -3.679 -13.122 1.00 42.23 111 ASP A O 1
ATOM 1710 N N . GLU A 1 114 ? 14.523 -3.030 -13.009 1.00 40.73 112 GLU A N 1
ATOM 1711 C CA . GLU A 1 114 ? 15.001 -4.312 -13.517 1.00 43.37 112 GLU A CA 1
ATOM 1712 C C . GLU A 1 114 ? 14.646 -5.448 -12.564 1.00 49.91 112 GLU A C 1
ATOM 1713 O O . GLU A 1 114 ? 14.276 -6.545 -13.003 1.00 36.97 112 GLU A O 1
ATOM 1725 N N . LEU A 1 115 ? 14.790 -5.223 -11.255 1.00 38.62 113 LEU A N 1
ATOM 1726 C CA . LEU A 1 115 ? 14.502 -6.285 -10.296 1.00 36.89 113 LEU A CA 1
ATOM 1727 C C . LEU A 1 115 ? 13.037 -6.698 -10.356 1.00 35.41 113 LEU A C 1
ATOM 1728 O O . LEU A 1 115 ? 12.715 -7.893 -10.335 1.00 37.77 113 LEU A O 1
ATOM 1744 N N . ILE A 1 116 ? 12.137 -5.719 -10.437 1.00 36.48 114 ILE A N 1
ATOM 1745 C CA . ILE A 1 116 ? 10.717 -6.021 -10.562 1.00 37.07 114 ILE A CA 1
ATOM 1746 C C . ILE A 1 116 ? 10.439 -6.791 -11.849 1.00 37.79 114 ILE A C 1
ATOM 1747 O O . ILE A 1 116 ? 9.690 -7.781 -11.846 1.00 41.45 114 ILE A O 1
ATOM 1763 N N . ILE A 1 117 ? 11.026 -6.358 -12.969 1.00 36.39 115 ILE A N 1
ATOM 1764 C CA . ILE A 1 117 ? 10.772 -7.056 -14.230 1.00 35.77 115 ILE A CA 1
ATOM 1765 C C . ILE A 1 117 ? 11.257 -8.499 -14.144 1.00 43.73 115 ILE A C 1
ATOM 1766 O O . ILE A 1 117 ? 10.591 -9.425 -14.623 1.00 41.76 115 ILE A O 1
ATOM 1782 N N . ARG A 1 118 ? 12.416 -8.720 -13.522 1.00 39.99 116 ARG A N 1
ATOM 1783 C CA . ARG A 1 118 ? 12.953 -10.076 -13.453 1.00 41.85 116 ARG A CA 1
ATOM 1784 C C . ARG A 1 118 ? 12.130 -10.951 -12.509 1.00 36.07 116 ARG A C 1
ATOM 1785 O O . ARG A 1 118 ? 11.914 -12.142 -12.784 1.00 40.93 116 ARG A O 1
ATOM 1806 N N . VAL A 1 119 ? 11.635 -10.378 -11.409 1.00 39.64 117 VAL A N 1
ATOM 1807 C CA . VAL A 1 119 ? 10.706 -11.111 -10.553 1.00 39.63 117 VAL A CA 1
ATOM 1808 C C . VAL A 1 119 ? 9.502 -11.568 -11.365 1.00 41.83 117 VAL A C 1
ATOM 1809 O O . VAL A 1 119 ? 9.079 -12.728 -11.292 1.00 37.90 117 VAL A O 1
ATOM 1822 N N . ASN A 1 120 ? 8.931 -10.656 -12.155 1.00 40.57 118 ASN A N 1
ATOM 1823 C CA . ASN A 1 120 ? 7.735 -11.004 -12.919 1.00 45.28 118 ASN A CA 1
ATOM 1824 C C . ASN A 1 120 ? 8.035 -12.043 -13.996 1.00 46.80 118 ASN A C 1
ATOM 1825 O O . ASN A 1 120 ? 7.215 -12.932 -14.249 1.00 42.11 118 ASN A O 1
ATOM 1836 N N . ILE A 1 121 ? 9.204 -11.956 -14.634 1.00 40.18 119 ILE A N 1
ATOM 1837 C CA . ILE A 1 121 ? 9.586 -12.950 -15.637 1.00 44.68 119 ILE A CA 1
ATOM 1838 C C . ILE A 1 121 ? 9.673 -14.332 -14.997 1.00 43.60 119 ILE A C 1
ATOM 1839 O O . ILE A 1 121 ? 9.140 -15.320 -15.525 1.00 44.11 119 ILE A O 1
ATOM 1855 N N . LEU A 1 122 ? 10.335 -14.418 -13.838 1.00 37.67 120 LEU A N 1
ATOM 1856 C CA . LEU A 1 122 ? 10.475 -15.708 -13.167 1.00 39.43 120 LEU A CA 1
ATOM 1857 C C . LEU A 1 122 ? 9.122 -16.254 -12.718 1.00 45.32 120 LEU A C 1
ATOM 1858 O O . LEU A 1 122 ? 8.868 -17.459 -12.828 1.00 45.42 120 LEU A O 1
ATOM 1874 N N . TYR A 1 123 ? 8.247 -15.389 -12.200 1.00 42.55 121 TYR A N 1
ATOM 1875 C CA . TYR A 1 123 ? 6.909 -15.837 -11.822 1.00 42.21 121 TYR A CA 1
ATOM 1876 C C . TYR A 1 123 ? 6.146 -16.369 -13.029 1.00 45.83 121 TYR A C 1
ATOM 1877 O O . TYR A 1 123 ? 5.517 -17.432 -12.954 1.00 55.13 121 TYR A O 1
ATOM 1895 N N . LYS A 1 124 ? 6.191 -15.651 -14.156 1.00 41.28 122 LYS A N 1
ATOM 1896 C CA . LYS A 1 124 ? 5.491 -16.124 -15.347 1.00 46.13 122 LYS A CA 1
ATOM 1897 C C . LYS A 1 124 ? 6.028 -17.476 -15.804 1.00 63.56 122 LYS A C 1
ATOM 1898 O O . LYS A 1 124 ? 5.258 -18.354 -16.212 1.00 55.58 122 LYS A O 1
ATOM 1917 N N . ARG A 1 125 ? 7.352 -17.659 -15.750 1.00 49.12 123 ARG A N 1
ATOM 1918 C CA . ARG A 1 125 ? 7.949 -18.900 -16.238 1.00 56.46 123 ARG A CA 1
ATOM 1919 C C . ARG A 1 125 ? 7.569 -20.092 -15.365 1.00 57.22 123 ARG A C 1
ATOM 1920 O O . ARG A 1 125 ? 7.317 -21.187 -15.880 1.00 62.25 123 ARG A O 1
ATOM 1941 N N . THR A 1 126 ? 7.521 -19.907 -14.047 1.00 52.47 124 THR A N 1
ATOM 1942 C CA . THR A 1 126 ? 7.094 -20.964 -13.139 1.00 50.95 124 THR A CA 1
ATOM 1943 C C . THR A 1 126 ? 5.579 -20.993 -12.952 1.00 88.52 124 THR A C 1
ATOM 1944 O O . THR A 1 126 ? 5.096 -21.395 -11.887 1.00 87.64 124 THR A O 1
ATOM 1955 N N . LYS A 1 127 ? 4.823 -20.587 -13.969 1.00 84.40 125 LYS A N 1
ATOM 1956 C CA . LYS A 1 127 ? 3.360 -20.637 -13.959 1.00 95.97 125 LYS A CA 1
ATOM 1957 C C . LYS A 1 127 ? 2.755 -20.040 -12.696 1.00 93.95 125 LYS A C 1
ATOM 1958 O O . LYS A 1 127 ? 2.115 -18.989 -12.747 1.00 96.12 125 LYS A O 1
#

Radius of gyration: 12.8 Å; Cα contacts (8 Å, |Δi|>4): 210; chains: 1; bounding box: 34×30×27 Å

InterPro domains:
  IPR001789 Signal transduction response regulator, receiver domain [PF00072] (7-116)
  IPR001789 Signal transduction response regulator, receiver domain [PS50110] (6-120)
  IPR001789 Signal transduction response regulator, receiver domain [SM00448] (5-116)
  IPR001867 OmpR/PhoB-type DNA-binding domain [PF00486] (155-226)
  IPR001867 OmpR/PhoB-type DNA-binding domain [PS51755] (131-229)
  IPR001867 OmpR/PhoB-type DNA-binding domain [SM00862] (151-227)
  IPR001867 OmpR/PhoB-type DNA-binding domain [cd00383] (139-227)
  IPR011006 CheY-like superfamily [SSF52172] (3-187)
  IPR036388 Winged helix-like DNA-binding domain superfamily [G3DSA:1.10.10.10] (131-229)
  IPR039420 Transcriptional regulatory protein WalR-like [PTHR48111] (6-224)

Solvent-accessible surface area: 6603 Å² total; per-residue (Å²): 123,13,79,0,0,1,1,4,63,67,141,179,61,1,104,92,0,57,65,54,0,87,124,68,40,1,68,12,47,32,0,92,30,0,114,78,0,47,117,28,12,77,80,63,134,21,49,0,1,0,0,4,68,95,9,62,152,36,41,0,44,40,0,0,111,53,0,52,172,82,122,38,114,30,10,0,0,0,3,2,50,78,101,50,83,123,42,78,77,94,0,72,172,20,24,10,73,22,12,12,50,65,140,37,55,21,89,64,0,11,100,85,0,51,74,26,66,140,191,78,198

CATH classification: 3.40.50.2300

Organism: Francisella tularensis subsp. novicida (strain ATCC 15482 / CCUG 33449 / U112) (NCBI:txid401614)